Protein AF-A0A7S0IVS8-F1 (afdb_monomer_lite)

Organism: NCBI:txid127549

Structure (mmCIF, N/CA/C/O backbone):
data_AF-A0A7S0IVS8-F1
#
_entry.id   AF-A0A7S0IVS8-F1
#
loop_
_atom_site.group_PDB
_atom_site.id
_atom_site.type_symbol
_atom_site.label_atom_id
_atom_site.label_alt_id
_atom_site.label_comp_id
_atom_site.label_asym_id
_atom_site.label_entity_id
_atom_site.label_seq_id
_atom_site.pdbx_PDB_ins_code
_atom_site.Cartn_x
_atom_site.Cartn_y
_atom_site.Cartn_z
_atom_site.occupancy
_atom_site.B_iso_or_equiv
_atom_site.auth_seq_id
_atom_site.auth_comp_id
_atom_site.auth_asym_id
_atom_site.auth_atom_id
_atom_site.pdbx_PDB_model_num
ATOM 1 N N . PRO A 1 1 ? -98.582 47.561 69.502 1.00 63.38 1 PRO A N 1
ATOM 2 C CA . PRO A 1 1 ? -97.220 46.988 69.667 1.00 63.38 1 PRO A CA 1
ATOM 3 C C . PRO A 1 1 ? -97.061 45.829 68.674 1.00 63.38 1 PRO A C 1
ATOM 5 O O . PRO A 1 1 ? -98.007 45.049 68.581 1.00 63.38 1 PRO A O 1
ATOM 8 N N . PRO A 1 2 ? -95.973 45.731 67.889 1.00 60.56 2 PRO A N 1
ATOM 9 C CA . PRO A 1 2 ? -95.791 44.589 66.996 1.00 60.56 2 PRO A CA 1
ATOM 10 C C . PRO A 1 2 ? -95.498 43.309 67.794 1.00 60.56 2 PRO A C 1
ATOM 12 O O . PRO A 1 2 ? -94.820 43.347 68.820 1.00 60.56 2 PRO A O 1
ATOM 15 N N . SER A 1 3 ? -96.058 42.194 67.322 1.00 61.12 3 SER A N 1
ATOM 16 C CA . SER A 1 3 ? -95.920 40.863 67.925 1.00 61.12 3 SER A CA 1
ATOM 17 C C . SER A 1 3 ? -94.498 40.324 67.712 1.00 61.12 3 SER A C 1
ATOM 19 O O . SER A 1 3 ? -93.967 40.502 66.612 1.00 61.12 3 SER A O 1
ATOM 21 N N . PRO A 1 4 ? -93.864 39.670 68.704 1.00 70.25 4 PRO A N 1
ATOM 22 C CA . PRO A 1 4 ? -92.551 39.071 68.505 1.00 70.25 4 PRO A CA 1
ATOM 23 C C . PRO A 1 4 ? -92.636 37.894 67.525 1.00 70.25 4 PRO A C 1
ATOM 25 O O . PRO A 1 4 ? -93.539 37.059 67.610 1.00 70.25 4 PRO A O 1
ATOM 28 N N . SER A 1 5 ? -91.688 37.839 66.589 1.00 70.69 5 SER A N 1
ATOM 29 C CA . SER A 1 5 ? -91.549 36.724 65.650 1.00 70.69 5 SER A CA 1
ATOM 30 C C . SER A 1 5 ? -91.207 35.425 66.387 1.00 70.69 5 SER A C 1
ATOM 32 O O . SER A 1 5 ? -90.455 35.461 67.367 1.00 70.69 5 SER A O 1
ATOM 34 N N . PRO A 1 6 ? -91.713 34.271 65.919 1.00 77.44 6 PRO A N 1
ATOM 35 C CA . PRO A 1 6 ? -91.337 32.986 66.486 1.00 77.44 6 PRO A CA 1
ATOM 36 C C . PRO A 1 6 ? -89.843 32.701 66.256 1.00 77.44 6 PRO A C 1
ATOM 38 O O . PRO A 1 6 ? -89.273 33.157 65.259 1.00 77.44 6 PRO A O 1
ATOM 41 N N . PRO A 1 7 ? -89.201 31.940 67.158 1.00 73.44 7 PRO A N 1
ATOM 42 C CA . PRO A 1 7 ? -87.822 31.516 66.974 1.00 73.44 7 PRO A CA 1
ATOM 43 C C . PRO A 1 7 ? -87.701 30.613 65.741 1.00 73.44 7 PRO A C 1
ATOM 45 O O . PRO A 1 7 ? -88.532 29.731 65.514 1.00 73.44 7 PRO A O 1
ATOM 48 N N . SER A 1 8 ? -86.650 30.835 64.949 1.00 77.00 8 SER A N 1
ATOM 49 C CA . SER A 1 8 ? -86.327 29.966 63.816 1.00 77.00 8 SER A CA 1
ATOM 50 C C . SER A 1 8 ? -86.015 28.542 64.291 1.00 77.00 8 SER A C 1
ATOM 52 O O . SER A 1 8 ? -85.325 28.377 65.301 1.00 77.00 8 SER A O 1
ATOM 54 N N . PRO A 1 9 ? -86.467 27.510 63.559 1.00 75.25 9 PRO A N 1
ATOM 55 C CA . PRO A 1 9 ? -86.137 26.127 63.871 1.00 75.25 9 PRO A CA 1
ATOM 56 C C . PRO A 1 9 ? -84.629 25.877 63.733 1.00 75.25 9 PRO A C 1
ATOM 58 O O . PRO A 1 9 ? -83.993 26.333 62.781 1.00 75.25 9 PRO A O 1
ATOM 61 N N . SER A 1 10 ? -84.056 25.145 64.691 1.00 75.50 10 SER A N 1
ATOM 62 C CA . SER A 1 10 ? -82.656 24.714 64.648 1.00 75.50 10 SER A CA 1
ATOM 63 C C . SER A 1 10 ? -82.421 23.723 63.509 1.00 75.50 10 SER A C 1
ATOM 65 O O . SER A 1 10 ? -83.221 22.815 63.282 1.00 75.50 10 SER A O 1
ATOM 67 N N . THR A 1 11 ? -81.301 23.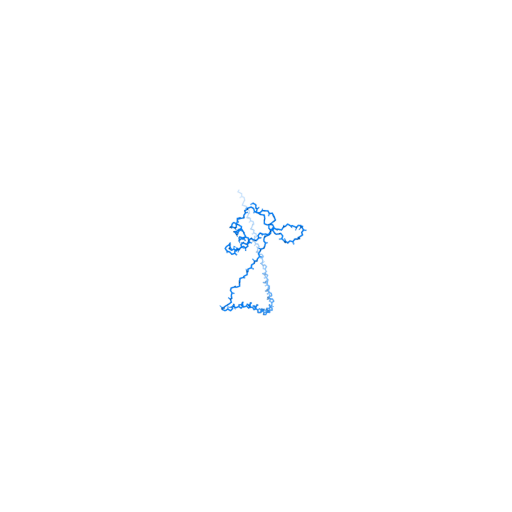879 62.805 1.00 81.06 11 THR A N 1
ATOM 68 C CA . THR A 1 11 ? -80.874 22.944 61.762 1.00 81.06 11 THR A CA 1
ATOM 69 C C . THR A 1 11 ? -80.395 21.624 62.379 1.00 81.06 11 THR A C 1
ATOM 71 O O . THR A 1 11 ? -79.771 21.639 63.444 1.00 81.06 11 THR A O 1
ATOM 74 N N . PRO A 1 12 ? -80.661 20.472 61.735 1.00 83.31 12 PRO A N 1
ATOM 75 C CA . PRO A 1 12 ? -80.145 19.190 62.198 1.00 83.31 12 PRO A CA 1
ATOM 76 C C . PRO A 1 12 ? -78.610 19.147 62.104 1.00 83.31 12 PRO A C 1
ATOM 78 O O . PRO A 1 12 ? -78.023 19.835 61.260 1.00 83.31 12 PRO A O 1
ATOM 81 N N . PRO A 1 13 ? -77.943 18.343 62.951 1.00 85.44 13 PRO A N 1
ATOM 82 C CA . PRO A 1 13 ? -76.499 18.178 62.886 1.00 85.44 13 PRO A CA 1
ATOM 83 C C . PRO A 1 13 ? -76.074 17.499 61.571 1.00 85.44 13 PRO A C 1
ATOM 85 O O . PRO A 1 13 ? -76.837 16.712 61.000 1.00 85.44 13 PRO A O 1
ATOM 88 N N . PRO A 1 14 ? -74.850 17.771 61.087 1.00 84.00 14 PRO A N 1
ATOM 89 C CA . PRO A 1 14 ? -74.303 17.086 59.924 1.00 84.00 14 PRO A CA 1
ATOM 90 C C . PRO A 1 14 ? -74.133 15.586 60.198 1.00 84.00 14 PRO A C 1
ATOM 92 O O . PRO A 1 14 ? -73.808 15.168 61.310 1.00 84.00 14 PRO A O 1
ATOM 95 N N . SER A 1 15 ? -74.346 14.771 59.163 1.00 86.06 15 SER A N 1
ATOM 96 C CA . SER A 1 15 ? -74.097 13.327 59.231 1.00 86.06 15 SER A CA 1
ATOM 97 C C . SER A 1 15 ? -72.596 13.030 59.347 1.00 86.06 15 SER A C 1
ATOM 99 O O . SER A 1 15 ? -71.789 13.770 58.776 1.00 86.06 15 SER A O 1
ATOM 101 N N . PRO A 1 16 ? -72.200 11.956 60.056 1.00 88.81 16 PRO A N 1
ATOM 102 C CA . PRO A 1 16 ? -70.803 11.551 60.129 1.00 88.81 16 PRO A CA 1
ATOM 103 C C . PRO A 1 16 ? -70.284 11.108 58.750 1.00 88.81 16 PRO A C 1
ATOM 105 O O . PRO A 1 16 ? -71.063 10.624 57.921 1.00 88.81 16 PRO A O 1
ATOM 108 N N . PRO A 1 17 ? -68.972 11.246 58.493 1.00 87.62 17 PRO A N 1
ATOM 109 C CA . PRO A 1 17 ? -68.369 10.744 57.268 1.00 87.62 17 PRO A CA 1
ATOM 110 C C . PRO A 1 17 ? -68.465 9.208 57.198 1.00 87.62 17 PRO A C 1
ATOM 112 O O . PRO A 1 17 ? -68.443 8.539 58.236 1.00 87.62 17 PRO A O 1
ATOM 115 N N . PRO A 1 18 ? -68.555 8.628 55.989 1.00 87.94 18 PRO A N 1
ATOM 116 C CA . PRO A 1 18 ? -68.545 7.182 55.817 1.00 87.94 18 PRO A CA 1
ATOM 117 C C . PRO A 1 18 ? -67.197 6.576 56.252 1.00 87.94 18 PRO A C 1
ATOM 119 O O . PRO A 1 18 ? -66.163 7.246 56.165 1.00 87.94 18 PRO A O 1
ATOM 122 N N . PRO A 1 19 ? -67.180 5.305 56.694 1.00 87.31 19 PRO A N 1
ATOM 123 C CA . PRO A 1 19 ? -65.939 4.603 56.994 1.00 87.31 19 PRO A CA 1
ATOM 124 C C . PRO A 1 19 ? -65.075 4.463 55.735 1.00 87.31 19 PRO A C 1
ATOM 126 O O . PRO A 1 19 ? -65.582 4.244 54.633 1.00 87.31 19 PRO A O 1
ATOM 129 N N . MET A 1 20 ? -63.758 4.577 55.905 1.00 90.69 20 MET A N 1
ATOM 130 C CA . MET A 1 20 ? -62.813 4.361 54.812 1.00 90.69 20 MET A CA 1
ATOM 131 C C . MET A 1 20 ? -62.746 2.872 54.434 1.00 90.69 20 MET A C 1
ATOM 133 O O . MET A 1 20 ? -62.825 2.014 55.319 1.00 90.69 20 MET A O 1
ATOM 137 N N . PRO A 1 21 ? -62.577 2.545 53.140 1.00 89.69 21 PRO A N 1
ATOM 138 C CA . PRO A 1 21 ? -62.380 1.169 52.704 1.00 89.69 21 PRO A CA 1
ATOM 139 C C . PRO A 1 21 ? -61.036 0.605 53.209 1.00 89.69 21 PRO A C 1
ATOM 141 O O . PRO A 1 21 ? -60.092 1.371 53.422 1.00 89.69 21 PRO A O 1
ATOM 144 N N . PRO A 1 22 ? -60.920 -0.726 53.380 1.00 88.31 22 PRO A N 1
ATOM 145 C CA . PRO A 1 22 ? -59.654 -1.364 53.728 1.00 88.31 22 PRO A CA 1
ATOM 146 C C . PRO A 1 22 ? -58.620 -1.204 52.605 1.00 88.31 22 PRO A C 1
ATOM 148 O O . PRO A 1 22 ? -58.958 -1.226 51.420 1.00 88.31 22 PRO A O 1
ATOM 151 N N . SER A 1 23 ? -57.346 -1.075 52.981 1.00 90.25 23 SER A N 1
ATOM 152 C CA . SER A 1 23 ? -56.236 -1.021 52.026 1.00 90.25 23 SER A CA 1
ATOM 153 C C . SER A 1 23 ? -56.095 -2.340 51.252 1.00 90.25 23 SER A C 1
ATOM 155 O O . SER A 1 23 ? -56.279 -3.411 51.840 1.00 90.25 23 SER A O 1
ATOM 157 N N . PRO A 1 24 ? -55.733 -2.298 49.956 1.00 91.00 24 PRO A N 1
ATOM 158 C CA . PRO A 1 24 ? -55.449 -3.506 49.191 1.00 91.00 24 PRO A CA 1
ATOM 159 C C . PRO A 1 24 ? -54.198 -4.226 49.728 1.00 91.00 24 PRO A C 1
ATOM 161 O O . PRO A 1 24 ? -53.314 -3.582 50.304 1.00 91.00 24 PRO A O 1
ATOM 164 N N . PRO A 1 25 ? -54.092 -5.553 49.531 1.00 91.50 25 PRO A N 1
ATOM 165 C CA . PRO A 1 25 ? -52.888 -6.297 49.880 1.00 91.50 25 PRO A CA 1
ATOM 166 C C . PRO A 1 25 ? -51.681 -5.820 49.051 1.00 91.50 25 PRO A C 1
ATOM 168 O O . PRO A 1 25 ? -51.854 -5.354 47.920 1.00 91.50 25 PRO A O 1
ATOM 171 N N . PRO A 1 26 ? -50.451 -5.946 49.580 1.00 91.12 26 PRO A N 1
ATOM 172 C CA . PRO A 1 26 ? -49.249 -5.618 48.826 1.00 91.12 26 PRO A CA 1
ATOM 173 C C . PRO A 1 26 ? -49.087 -6.548 47.610 1.00 91.12 26 PRO A C 1
ATOM 175 O O . PRO A 1 26 ? -49.516 -7.706 47.657 1.00 91.12 26 PRO A O 1
ATOM 178 N N . PRO A 1 27 ? -48.449 -6.078 46.523 1.00 89.69 27 PRO A N 1
ATOM 179 C CA . PRO A 1 27 ? -48.141 -6.924 45.377 1.00 89.69 27 PRO A CA 1
ATOM 180 C C . PRO A 1 27 ? -47.190 -8.059 45.776 1.00 89.69 27 PRO A C 1
ATOM 182 O O . PRO A 1 27 ? -46.292 -7.879 46.602 1.00 89.69 27 PRO A O 1
ATOM 185 N N . SER A 1 28 ? -47.374 -9.236 45.175 1.00 91.62 28 SER A N 1
ATOM 186 C CA . SER A 1 28 ? -46.462 -10.365 45.372 1.00 91.62 28 SER A CA 1
ATOM 187 C C . SER A 1 28 ? -45.054 -10.047 44.846 1.00 91.62 28 SER A C 1
ATOM 189 O O . SER A 1 28 ? -44.922 -9.351 43.834 1.00 91.62 28 SER A O 1
ATOM 191 N N . PRO A 1 29 ? -43.992 -10.564 45.494 1.00 90.00 29 PRO A N 1
ATOM 192 C CA . PRO A 1 29 ? -42.630 -10.406 45.001 1.00 90.00 29 PRO A CA 1
ATOM 193 C C . PRO A 1 29 ? -42.462 -11.083 43.636 1.00 90.00 29 PRO A C 1
ATOM 195 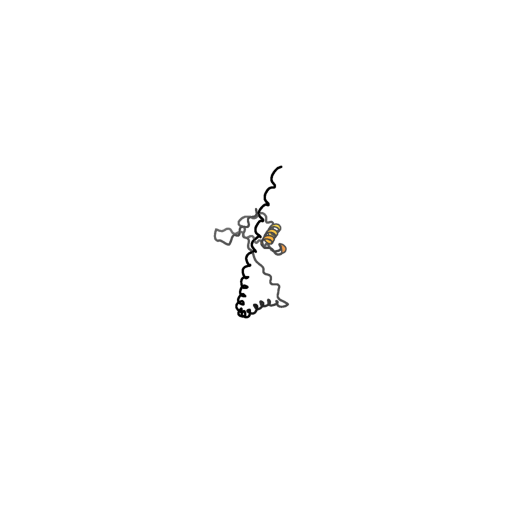O O . PRO A 1 29 ? -43.066 -12.119 43.356 1.00 90.00 29 PRO A O 1
ATOM 198 N N . SER A 1 30 ? -41.623 -10.491 42.785 1.00 90.31 30 SER A N 1
ATOM 199 C CA . SER A 1 30 ? -41.265 -11.085 41.494 1.00 90.31 30 SER A CA 1
ATOM 200 C C . SER A 1 30 ? -40.457 -12.377 41.686 1.00 90.31 30 SER A C 1
ATOM 202 O O . SER A 1 30 ? -39.695 -12.476 42.652 1.00 90.31 30 SER A O 1
ATOM 204 N N . PRO A 1 31 ? -40.593 -13.365 40.782 1.00 89.94 31 PRO A N 1
ATOM 205 C CA . PRO A 1 31 ? -39.788 -14.578 40.832 1.00 89.94 31 PRO A CA 1
ATOM 206 C C . PRO A 1 31 ? -38.294 -14.261 40.640 1.00 89.94 31 PRO A C 1
ATOM 208 O O . PRO A 1 31 ? -37.953 -13.275 39.979 1.00 89.94 31 PRO A O 1
ATOM 211 N N . PRO A 1 32 ? -37.391 -15.093 41.192 1.00 87.88 32 PRO A N 1
ATOM 212 C CA . PRO A 1 32 ? -35.963 -14.941 40.961 1.00 87.88 32 PRO A CA 1
ATOM 213 C C . PRO A 1 32 ? -35.632 -15.143 39.472 1.00 87.88 32 PRO A C 1
ATOM 215 O O . PRO A 1 32 ? -36.314 -15.910 38.784 1.00 87.88 32 PRO A O 1
ATOM 218 N N . PRO A 1 33 ? -34.582 -14.481 38.959 1.00 87.31 33 PRO A N 1
ATOM 219 C CA . 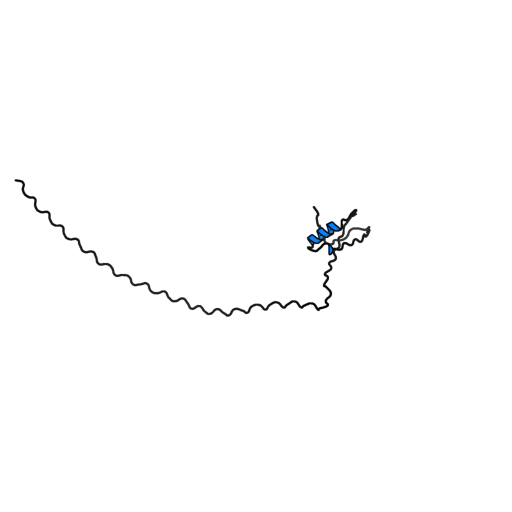PRO A 1 33 ? -34.137 -14.688 37.590 1.00 87.31 33 PRO A CA 1
ATOM 220 C C . PRO A 1 33 ? -33.672 -16.140 37.376 1.00 87.31 33 PRO A C 1
ATOM 222 O O . PRO A 1 33 ? -33.180 -16.778 38.313 1.00 87.31 33 PRO A O 1
ATOM 225 N N . PRO A 1 34 ? -33.797 -16.676 36.149 1.00 82.62 34 PRO A N 1
ATOM 226 C CA . PRO A 1 34 ? -33.273 -17.994 35.818 1.00 82.62 34 PRO A CA 1
ATOM 227 C C . PRO A 1 34 ? -31.755 -18.049 36.036 1.00 82.62 34 PRO A C 1
ATOM 229 O O . PRO A 1 34 ? -31.030 -17.100 35.734 1.00 82.62 34 PRO A O 1
ATOM 232 N N . SER A 1 35 ? -31.274 -19.178 36.564 1.00 81.31 35 SER A N 1
ATOM 233 C CA . SER A 1 35 ? -29.846 -19.419 36.773 1.00 81.31 35 SER A CA 1
ATOM 234 C C . SER A 1 35 ? -29.134 -19.496 35.419 1.00 81.31 35 SER A C 1
ATOM 236 O O . SER A 1 35 ? -29.471 -20.337 34.585 1.00 81.31 35 SER A O 1
ATOM 238 N N . LEU A 1 36 ? -28.179 -18.594 35.179 1.00 80.75 36 LEU A N 1
ATOM 239 C CA . LEU A 1 36 ? -27.373 -18.607 33.962 1.00 80.75 36 LEU A CA 1
ATOM 240 C C . LEU A 1 36 ? -26.379 -19.768 34.035 1.00 80.75 36 LEU A C 1
ATOM 242 O O . LEU A 1 36 ? -25.596 -19.867 34.981 1.00 80.75 36 LEU A O 1
ATOM 246 N N . SER A 1 37 ? -26.407 -20.649 33.037 1.00 84.38 37 SER A N 1
ATOM 247 C CA . SER A 1 37 ? -25.403 -21.702 32.896 1.00 84.38 37 SER A CA 1
ATOM 248 C C . SER A 1 37 ? -23.999 -21.093 32.755 1.00 84.38 37 SER A C 1
ATOM 250 O O . SER A 1 37 ? -23.859 -20.032 32.138 1.00 84.38 37 SER A O 1
ATOM 252 N N . PRO A 1 38 ? -22.951 -21.741 33.296 1.00 80.94 38 PRO A N 1
ATOM 253 C CA . PRO A 1 38 ? -21.587 -21.256 33.144 1.00 80.94 38 PRO A CA 1
ATOM 254 C C . PRO A 1 38 ? -21.202 -21.221 31.661 1.00 80.94 38 PRO A C 1
ATOM 256 O O . PRO A 1 38 ? -21.444 -22.175 30.920 1.00 80.94 38 PRO A O 1
ATOM 259 N N . LEU A 1 39 ? -20.610 -20.103 31.236 1.00 85.56 39 LEU A N 1
ATOM 260 C CA . LEU A 1 39 ? -20.040 -19.967 29.899 1.00 85.56 39 LEU A CA 1
ATOM 261 C C . LEU A 1 39 ? -18.944 -21.029 29.692 1.00 85.56 39 LEU A C 1
ATOM 263 O O . LEU A 1 39 ? -18.178 -21.302 30.623 1.00 85.56 39 LEU A O 1
ATOM 267 N N . PRO A 1 40 ? -18.838 -21.620 28.489 1.00 88.38 40 PRO A N 1
ATOM 268 C CA . PRO A 1 40 ? -17.728 -22.504 28.167 1.00 88.38 40 PRO A CA 1
ATOM 269 C C . PRO A 1 40 ? -16.388 -21.754 28.271 1.00 88.38 40 PRO A C 1
ATOM 271 O O . PRO A 1 40 ? -16.347 -20.533 28.080 1.00 88.38 40 PRO A O 1
ATOM 274 N N . PRO A 1 41 ? -15.279 -22.462 28.556 1.00 87.94 41 PRO A N 1
ATOM 275 C CA . PRO A 1 41 ? -13.956 -21.855 28.572 1.00 87.94 41 PRO A CA 1
ATOM 276 C C . PRO A 1 41 ? -13.633 -21.248 27.205 1.00 87.94 41 PRO A C 1
ATOM 278 O O . PRO A 1 41 ? -13.921 -21.836 26.160 1.00 87.94 41 PRO A O 1
ATOM 281 N N . LEU A 1 42 ? -13.028 -20.060 27.221 1.00 90.62 42 LEU A N 1
ATOM 282 C CA . LEU A 1 42 ? -12.563 -19.410 26.001 1.00 90.62 42 LEU A CA 1
ATOM 283 C C . LEU A 1 42 ? -11.450 -20.249 25.351 1.00 90.62 42 LEU A C 1
ATOM 285 O O . LEU A 1 42 ? -10.630 -20.835 26.067 1.00 90.62 42 LEU A O 1
ATOM 289 N N . PRO A 1 43 ? -11.391 -20.305 24.009 1.00 91.25 43 PRO A N 1
ATOM 290 C CA . PRO A 1 43 ? -10.278 -20.940 23.321 1.00 91.25 43 PRO A CA 1
ATOM 291 C C . PRO A 1 43 ? -8.957 -20.223 23.653 1.00 91.25 43 PRO A C 1
ATOM 293 O O . PRO A 1 43 ? -8.960 -19.013 23.908 1.00 91.25 43 PRO A O 1
ATOM 296 N N . PRO A 1 44 ? -7.819 -20.940 23.638 1.00 90.94 44 PRO A N 1
ATOM 297 C CA . PRO A 1 44 ? -6.516 -20.317 23.815 1.00 90.94 44 PRO A CA 1
ATOM 298 C C . PRO A 1 44 ? -6.236 -19.312 22.684 1.00 90.94 44 PRO A C 1
ATOM 300 O O . PRO A 1 44 ? -6.735 -19.483 21.566 1.00 90.94 44 PRO A O 1
ATOM 303 N N . PRO A 1 45 ? -5.433 -18.267 22.946 1.00 91.19 45 PRO A N 1
ATOM 304 C CA . PRO A 1 45 ? -5.046 -17.315 21.916 1.00 91.19 45 PRO A CA 1
ATOM 305 C C . PRO A 1 45 ? -4.252 -18.010 20.795 1.00 91.19 45 PRO A C 1
ATOM 307 O O . PRO A 1 45 ? -3.580 -19.016 21.045 1.00 91.19 45 PRO A O 1
ATOM 310 N N . PRO A 1 46 ? -4.296 -17.479 19.560 1.00 88.19 46 PRO A N 1
ATOM 311 C CA . PRO A 1 46 ? -3.467 -17.985 18.476 1.00 88.19 46 PRO A CA 1
ATOM 312 C C . PRO A 1 46 ? -1.983 -17.875 18.843 1.00 88.19 46 PRO A C 1
ATOM 314 O O . PRO A 1 46 ? -1.541 -16.883 19.425 1.00 88.19 46 PRO A O 1
ATOM 317 N N . SER A 1 47 ? -1.215 -18.906 18.489 1.00 89.81 47 SER A N 1
ATOM 318 C CA . SER A 1 47 ? 0.235 -18.910 18.679 1.00 89.81 47 SER A CA 1
ATOM 319 C C . SER A 1 47 ? 0.864 -17.757 17.883 1.00 89.81 47 SER A C 1
ATOM 321 O O . SER A 1 47 ? 0.459 -17.539 16.736 1.00 89.81 47 SER A O 1
ATOM 323 N N . PRO A 1 48 ? 1.842 -17.017 18.441 1.00 87.50 48 PRO A N 1
ATOM 324 C CA . PRO A 1 48 ? 2.524 -15.967 17.697 1.00 87.50 48 PRO A CA 1
ATOM 325 C C . PRO A 1 48 ? 3.206 -16.554 16.459 1.00 87.50 48 PRO A C 1
ATOM 327 O O . PRO A 1 48 ? 3.725 -17.674 16.492 1.00 87.50 48 PRO A O 1
ATOM 330 N N . SER A 1 49 ? 3.209 -15.785 15.370 1.00 87.38 49 SER A N 1
ATOM 331 C CA . SER A 1 49 ? 3.945 -16.147 14.161 1.00 87.38 49 SER A CA 1
ATOM 332 C C . SER A 1 49 ? 5.424 -16.381 14.495 1.00 87.38 49 SER A C 1
ATOM 334 O O . SER A 1 49 ? 5.990 -15.620 15.288 1.00 87.38 49 SER A O 1
ATOM 336 N N . PRO A 1 50 ? 6.068 -17.403 13.903 1.00 84.69 50 PRO A N 1
ATOM 337 C CA . PRO A 1 50 ? 7.493 -17.624 14.096 1.00 84.69 50 PRO A CA 1
ATOM 338 C C . PRO A 1 50 ? 8.276 -16.382 13.665 1.00 84.69 50 PRO A C 1
ATOM 340 O O . PRO A 1 50 ? 7.956 -15.749 12.655 1.00 84.69 50 PRO A O 1
ATOM 343 N N . LEU A 1 51 ? 9.299 -16.031 14.445 1.00 84.88 51 LEU A N 1
ATOM 344 C CA . LEU A 1 51 ? 10.199 -14.941 14.089 1.00 84.88 51 LEU A CA 1
ATOM 345 C C . LEU A 1 51 ? 10.910 -15.272 12.767 1.00 84.88 51 LEU A C 1
ATOM 347 O O . LEU A 1 51 ? 11.266 -16.435 12.542 1.00 84.88 51 LEU A O 1
ATOM 351 N N . PRO A 1 52 ? 11.136 -14.277 11.893 1.00 80.00 52 PRO A N 1
ATOM 352 C CA . PRO A 1 52 ? 11.950 -14.482 10.707 1.00 80.00 52 PRO A CA 1
ATOM 353 C C . PRO A 1 52 ? 13.342 -14.966 11.124 1.00 80.00 52 PRO A C 1
ATOM 355 O O . PRO A 1 52 ? 13.929 -14.453 12.078 1.00 80.00 52 PRO A O 1
ATOM 358 N N . LEU A 1 53 ? 13.863 -15.966 10.411 1.00 82.00 53 LEU A N 1
ATOM 359 C CA . LEU A 1 53 ? 15.226 -16.448 10.614 1.00 82.00 53 LEU A CA 1
ATOM 360 C C . LEU A 1 53 ? 16.197 -15.285 10.385 1.00 82.00 53 LEU A C 1
ATOM 362 O O . LEU A 1 53 ? 16.185 -14.668 9.318 1.00 82.00 53 LEU A O 1
ATOM 366 N N . SER A 1 54 ? 17.029 -14.982 11.382 1.00 80.50 54 SER A N 1
ATOM 367 C CA . SER A 1 54 ? 18.093 -13.992 11.230 1.00 80.50 54 SER A CA 1
ATOM 368 C C . SER A 1 54 ? 19.019 -14.409 10.082 1.00 80.50 54 SER A C 1
ATOM 370 O O . SER A 1 54 ? 19.416 -15.579 10.025 1.00 80.50 54 SER A O 1
ATOM 372 N N . PRO A 1 55 ? 19.386 -13.494 9.166 1.00 74.81 55 PRO A N 1
ATOM 373 C CA . PRO A 1 55 ? 20.360 -13.811 8.134 1.00 74.81 55 PRO A CA 1
ATOM 374 C C . PRO A 1 55 ? 21.708 -14.168 8.783 1.00 74.81 55 PRO A C 1
ATOM 376 O O . PRO A 1 55 ? 22.035 -13.641 9.852 1.00 74.81 55 PRO A O 1
ATOM 379 N N . PRO A 1 56 ? 22.507 -15.057 8.167 1.00 82.94 56 PRO A N 1
ATOM 380 C CA . PRO A 1 56 ? 23.830 -15.376 8.680 1.00 82.94 56 PRO A CA 1
ATOM 381 C C . PRO A 1 56 ? 24.705 -14.109 8.752 1.00 82.94 56 PRO A C 1
ATOM 383 O O . PRO A 1 56 ? 24.536 -13.216 7.917 1.00 82.94 56 PRO A O 1
ATOM 386 N N . PRO A 1 57 ? 25.675 -14.033 9.688 1.00 78.62 57 PRO A N 1
ATOM 387 C CA . PRO A 1 57 ? 26.480 -12.827 9.944 1.00 78.62 57 PRO A CA 1
ATOM 388 C C . PRO A 1 57 ? 27.213 -12.263 8.718 1.00 78.62 57 PRO A C 1
ATOM 390 O O . PRO A 1 57 ? 27.587 -11.097 8.700 1.00 78.62 57 PRO A O 1
ATOM 393 N N . ASN A 1 58 ? 27.405 -13.098 7.695 1.00 79.69 58 ASN A N 1
ATOM 394 C CA . ASN A 1 58 ? 28.139 -12.790 6.474 1.00 79.69 58 ASN A CA 1
ATOM 395 C C . ASN A 1 58 ? 27.279 -12.907 5.206 1.00 79.69 58 ASN A C 1
ATOM 397 O O . ASN A 1 58 ? 27.819 -13.078 4.113 1.00 79.69 58 ASN A O 1
ATOM 401 N N . ALA A 1 59 ? 25.949 -12.859 5.333 1.00 68.88 59 ALA A N 1
ATOM 402 C CA . ALA A 1 59 ? 25.083 -12.826 4.164 1.00 68.88 59 ALA A CA 1
ATOM 403 C C . ALA A 1 59 ? 25.429 -11.586 3.317 1.00 68.88 59 ALA A C 1
ATOM 405 O O . ALA A 1 59 ? 25.400 -10.471 3.848 1.00 68.88 59 ALA A O 1
ATOM 406 N N . PRO A 1 60 ? 25.751 -11.741 2.019 1.00 71.12 60 PRO A N 1
ATOM 407 C CA . PRO A 1 60 ? 25.869 -10.585 1.148 1.00 71.12 60 PRO A CA 1
ATOM 408 C C . PRO A 1 60 ? 24.530 -9.831 1.153 1.00 71.12 60 PRO A C 1
ATOM 410 O O . PRO A 1 60 ? 23.471 -10.466 1.235 1.00 71.12 60 PRO A O 1
ATOM 413 N N . PRO A 1 61 ? 24.543 -8.490 1.077 1.00 65.81 61 PRO A N 1
ATOM 414 C CA . PRO A 1 61 ? 23.312 -7.721 1.012 1.00 65.81 61 PRO A CA 1
ATOM 415 C C . PRO A 1 61 ? 22.496 -8.198 -0.189 1.00 65.81 61 PRO A C 1
ATOM 417 O O . PRO A 1 61 ? 22.965 -8.143 -1.328 1.00 65.81 61 PRO A O 1
ATOM 420 N N . VAL A 1 62 ? 21.275 -8.676 0.067 1.00 62.84 62 VAL A N 1
ATOM 421 C CA . VAL A 1 62 ? 20.342 -9.076 -0.989 1.00 62.84 62 VAL A CA 1
ATOM 422 C C . VAL A 1 62 ? 20.012 -7.828 -1.802 1.00 62.84 62 VAL A C 1
ATOM 424 O O . VAL A 1 62 ? 19.204 -6.991 -1.405 1.00 62.84 62 VAL A O 1
ATOM 427 N N . THR A 1 63 ? 20.689 -7.674 -2.933 1.00 60.28 63 THR A N 1
ATOM 428 C CA . THR A 1 63 ? 20.485 -6.570 -3.863 1.00 60.28 63 THR A CA 1
ATOM 429 C C . THR A 1 63 ? 19.475 -7.042 -4.894 1.00 60.28 63 THR A C 1
ATOM 431 O O . THR A 1 63 ? 19.799 -7.776 -5.822 1.00 60.28 63 THR A O 1
ATOM 434 N N . ASN A 1 64 ? 18.211 -6.670 -4.700 1.00 60.97 64 ASN A N 1
ATOM 435 C CA . ASN A 1 64 ? 17.182 -6.901 -5.705 1.00 60.97 64 ASN A CA 1
ATOM 436 C C . ASN A 1 64 ? 17.375 -5.871 -6.828 1.00 60.97 64 ASN A C 1
ATOM 438 O O . ASN A 1 64 ? 16.941 -4.725 -6.711 1.00 60.97 64 ASN A O 1
ATOM 442 N N . VAL A 1 65 ? 18.115 -6.259 -7.867 1.00 60.91 65 VAL A N 1
ATOM 443 C CA . VAL A 1 65 ? 18.329 -5.437 -9.061 1.00 60.91 65 VAL A CA 1
ATOM 444 C C . VAL A 1 65 ? 17.206 -5.738 -10.048 1.00 60.91 65 VAL A C 1
ATOM 446 O O . VAL A 1 65 ? 17.105 -6.851 -10.560 1.00 60.91 65 VAL A O 1
ATOM 449 N N . GLN A 1 66 ? 16.360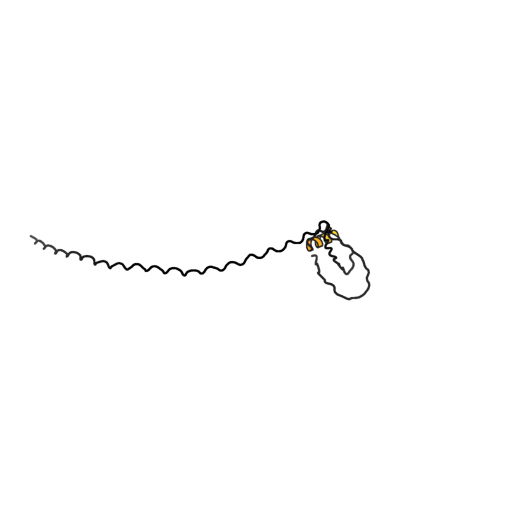 -4.745 -10.322 1.00 65.00 66 GLN A N 1
ATOM 450 C CA . GLN A 1 66 ? 15.339 -4.839 -11.363 1.00 65.00 66 GLN A CA 1
ATOM 451 C C . GLN A 1 66 ? 15.846 -4.178 -12.643 1.00 65.00 66 GLN A C 1
ATOM 453 O O . GLN A 1 66 ? 16.154 -2.989 -12.652 1.00 65.00 66 GLN A O 1
ATOM 458 N N . ASN A 1 67 ? 15.907 -4.948 -13.730 1.00 63.66 67 ASN A N 1
ATOM 459 C CA . ASN A 1 67 ? 16.254 -4.431 -15.051 1.00 63.66 67 ASN A CA 1
ATOM 460 C C . ASN A 1 67 ? 14.978 -4.015 -15.790 1.00 63.66 67 ASN A C 1
ATOM 462 O O . ASN A 1 67 ? 14.128 -4.856 -16.083 1.00 63.66 67 ASN A O 1
ATOM 466 N N . LEU A 1 68 ? 14.855 -2.726 -16.111 1.00 64.31 68 LEU A N 1
ATOM 467 C CA . LEU A 1 68 ? 13.772 -2.189 -16.934 1.00 64.31 68 LEU A CA 1
ATOM 468 C C . LEU A 1 68 ? 14.314 -1.817 -18.316 1.00 64.31 68 LEU A C 1
ATOM 470 O O . LEU A 1 68 ? 15.320 -1.121 -18.425 1.00 64.31 68 LEU A O 1
ATOM 474 N N . ALA A 1 69 ? 13.632 -2.263 -19.371 1.00 66.19 69 ALA A N 1
ATOM 475 C CA . ALA A 1 69 ? 13.966 -1.910 -20.746 1.00 66.19 69 ALA A CA 1
ATOM 476 C C . ALA A 1 69 ? 12.961 -0.885 -21.284 1.00 66.19 69 ALA A C 1
ATOM 478 O O . ALA A 1 69 ? 11.765 -1.169 -21.378 1.00 66.19 69 ALA A O 1
ATOM 479 N N . LEU A 1 70 ? 13.453 0.295 -21.666 1.00 66.75 70 LEU A N 1
ATOM 480 C CA . LEU A 1 70 ? 12.668 1.315 -22.356 1.00 66.75 70 LEU A CA 1
ATOM 481 C C . LEU A 1 70 ? 12.998 1.277 -23.850 1.00 66.75 70 LEU A C 1
ATOM 483 O O . LEU A 1 70 ? 14.126 1.547 -24.251 1.00 66.75 70 LEU A O 1
ATOM 487 N N . VAL A 1 71 ? 12.004 0.957 -24.681 1.00 69.19 71 VAL A N 1
ATOM 488 C CA . VAL A 1 71 ? 12.151 0.958 -26.143 1.00 69.19 71 VAL A CA 1
ATOM 489 C C . VAL A 1 71 ? 11.474 2.198 -26.709 1.00 69.19 71 VAL A C 1
ATOM 491 O O . VAL A 1 71 ? 10.245 2.269 -26.786 1.00 69.19 71 VAL A O 1
ATOM 494 N N . ILE A 1 72 ? 12.278 3.173 -27.127 1.00 66.50 72 ILE A N 1
ATOM 495 C CA . ILE A 1 72 ? 11.797 4.384 -27.794 1.00 66.50 72 ILE A CA 1
ATOM 496 C C . ILE A 1 72 ? 11.812 4.134 -29.303 1.00 66.50 72 ILE A C 1
ATOM 498 O O . ILE A 1 72 ? 12.836 3.773 -29.875 1.00 66.50 72 ILE A O 1
ATOM 502 N N . LYS A 1 73 ? 10.661 4.308 -29.959 1.00 65.38 73 LYS A N 1
ATOM 503 C CA . LYS A 1 73 ? 10.562 4.242 -31.423 1.00 65.38 73 LYS A CA 1
ATOM 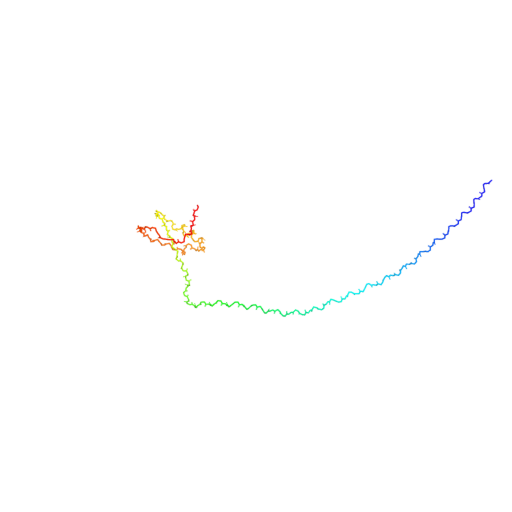504 C C . LYS A 1 73 ? 10.715 5.646 -31.996 1.00 65.38 73 LYS A C 1
ATOM 506 O O . LYS A 1 73 ? 9.859 6.487 -31.743 1.00 65.38 73 LYS A O 1
ATOM 511 N N . GLY A 1 74 ? 11.760 5.872 -32.785 1.00 64.19 74 GLY A N 1
ATOM 512 C CA . GLY A 1 74 ? 12.029 7.154 -33.439 1.00 64.19 74 GLY A CA 1
ATOM 513 C C . GLY A 1 74 ? 13.442 7.662 -33.171 1.00 64.19 74 GLY A C 1
ATOM 514 O O . GLY A 1 74 ? 14.275 6.940 -32.629 1.00 64.19 74 GLY A O 1
ATOM 515 N N . SER A 1 75 ? 13.704 8.904 -33.576 1.00 62.12 75 SER A N 1
ATOM 516 C CA . SER A 1 75 ? 14.960 9.589 -33.275 1.00 62.12 75 SER A CA 1
ATOM 517 C C . SER A 1 75 ? 14.815 10.382 -31.981 1.00 62.12 75 SER A C 1
ATOM 519 O O . SER A 1 75 ? 13.850 11.129 -31.820 1.00 62.12 75 SER A O 1
ATOM 521 N N . VAL A 1 76 ? 15.772 10.220 -31.073 1.00 65.06 76 VAL A N 1
ATOM 522 C CA . VAL A 1 76 ? 15.900 11.039 -29.867 1.00 65.06 76 VAL A CA 1
ATOM 523 C C . VAL A 1 76 ? 17.075 11.976 -30.103 1.00 65.06 76 VAL A C 1
ATOM 525 O O . VAL A 1 76 ? 18.224 11.547 -30.107 1.00 65.06 76 VAL A O 1
ATOM 528 N N . THR A 1 77 ? 16.792 13.251 -30.356 1.00 69.50 77 THR A N 1
ATOM 529 C CA . THR A 1 77 ? 17.828 14.270 -30.590 1.00 69.50 77 THR A CA 1
ATOM 530 C C . THR A 1 77 ? 18.502 14.721 -29.299 1.00 69.50 77 THR A C 1
ATOM 532 O O . THR A 1 77 ? 19.649 15.153 -29.320 1.00 69.50 77 THR A O 1
ATOM 535 N N . SER A 1 78 ? 17.795 14.622 -28.174 1.00 73.44 78 SER A N 1
ATOM 536 C CA . SER A 1 78 ? 18.308 14.913 -26.841 1.00 73.44 78 SER A CA 1
ATOM 537 C C . SER A 1 78 ? 17.567 14.076 -25.803 1.00 73.44 78 SER A C 1
ATOM 539 O O . SER A 1 78 ? 16.362 13.846 -25.911 1.00 73.44 78 SER A O 1
ATOM 541 N N . PHE A 1 79 ? 18.297 13.607 -24.796 1.00 78.81 79 PHE A N 1
ATOM 542 C CA . PHE A 1 79 ? 17.753 12.874 -23.661 1.00 78.81 79 PHE A CA 1
ATOM 543 C C . PHE A 1 79 ? 18.289 13.514 -22.385 1.00 78.81 79 PHE A C 1
ATOM 545 O O . PHE A 1 79 ? 19.501 13.581 -22.194 1.00 78.81 79 PHE A O 1
ATOM 552 N N . GLN A 1 80 ? 17.384 14.020 -21.549 1.00 80.75 80 GLN A N 1
ATOM 553 C CA . GLN A 1 80 ? 17.738 14.618 -20.266 1.00 80.75 80 GLN A CA 1
ATOM 554 C C . GLN A 1 80 ? 17.652 13.541 -19.188 1.00 80.75 80 GLN A C 1
ATOM 556 O O . GLN A 1 80 ? 16.569 13.208 -18.711 1.00 80.75 80 GLN A O 1
ATOM 561 N N . GLU A 1 81 ? 18.802 12.967 -18.850 1.00 78.50 81 GLU A N 1
ATOM 562 C CA . GLU A 1 81 ? 18.890 11.815 -17.955 1.00 78.50 81 GLU A CA 1
ATOM 563 C C . GLU A 1 81 ? 18.453 12.143 -16.523 1.00 78.50 81 GLU A C 1
ATOM 565 O O . GLU A 1 81 ? 17.674 11.391 -15.943 1.00 78.50 81 GLU A O 1
ATOM 570 N N . ASP A 1 82 ? 18.900 13.272 -15.971 1.00 82.19 82 ASP A N 1
ATOM 571 C CA . ASP A 1 82 ? 18.612 13.661 -14.587 1.00 82.19 82 ASP A CA 1
ATOM 572 C C . ASP A 1 82 ? 17.112 13.852 -14.298 1.00 82.19 82 ASP A C 1
ATOM 574 O O . ASP A 1 82 ? 16.600 13.176 -13.403 1.00 82.19 82 ASP A O 1
ATOM 578 N N . PRO A 1 83 ? 16.348 14.672 -15.052 1.00 85.00 83 PRO A N 1
ATOM 579 C CA . PRO A 1 83 ? 14.915 14.819 -14.791 1.00 85.00 83 PRO A CA 1
ATOM 580 C C . PRO A 1 83 ? 14.142 13.518 -15.034 1.00 85.00 83 PRO A C 1
ATOM 582 O O . PRO A 1 83 ? 13.186 13.234 -14.318 1.00 85.00 83 PRO A O 1
ATOM 585 N N . PHE A 1 84 ? 14.577 12.693 -15.993 1.00 82.50 84 PHE A N 1
ATOM 586 C CA . PHE A 1 84 ? 13.981 11.378 -16.218 1.00 82.50 84 PHE A CA 1
ATOM 587 C C . PHE A 1 84 ? 14.207 10.436 -15.027 1.00 82.50 84 PHE A C 1
ATOM 589 O O . PHE A 1 84 ? 13.289 9.724 -14.617 1.00 82.50 84 PHE A O 1
ATOM 596 N N . LYS A 1 85 ? 15.416 10.423 -14.454 1.00 80.88 85 LYS A N 1
ATOM 597 C CA . LYS A 1 85 ? 15.718 9.637 -13.253 1.00 80.88 85 LYS A CA 1
ATOM 598 C C . LYS A 1 85 ? 14.902 10.103 -12.059 1.00 80.88 85 LYS A C 1
ATOM 600 O O . LYS A 1 85 ? 14.427 9.245 -11.327 1.00 80.88 85 LYS A O 1
ATOM 605 N N . GLU A 1 86 ? 14.724 11.407 -11.874 1.00 86.56 86 GLU A N 1
ATOM 606 C CA . GLU A 1 86 ? 13.903 11.954 -10.786 1.00 86.56 86 GLU A CA 1
ATOM 607 C C . GLU A 1 86 ? 12.426 11.555 -10.927 1.00 86.56 86 GLU A C 1
ATOM 609 O O . GLU A 1 86 ? 11.823 11.066 -9.974 1.00 86.56 86 GLU A O 1
ATOM 614 N N . GLU A 1 87 ? 11.847 11.655 -12.127 1.00 84.00 87 GLU A N 1
ATOM 615 C CA . GLU A 1 87 ? 10.459 11.234 -12.369 1.00 84.00 87 GLU A CA 1
ATOM 616 C C . GLU A 1 87 ? 10.275 9.720 -12.172 1.00 84.00 87 GLU A C 1
ATOM 618 O O . GLU A 1 87 ? 9.319 9.263 -11.540 1.00 84.00 87 GLU A O 1
ATOM 623 N N . LEU A 1 88 ? 11.220 8.915 -12.669 1.00 80.94 88 LEU A N 1
ATOM 624 C CA . LEU A 1 88 ? 11.188 7.465 -12.494 1.00 80.94 88 LEU A CA 1
ATOM 625 C C . LEU A 1 88 ? 11.397 7.065 -11.024 1.00 80.94 88 LEU A C 1
ATOM 627 O O . LEU A 1 88 ? 10.786 6.101 -10.557 1.00 80.94 88 LEU A O 1
ATOM 631 N N . ALA A 1 89 ? 12.237 7.800 -10.296 1.00 81.94 89 ALA A N 1
ATOM 632 C CA . ALA A 1 89 ? 12.476 7.632 -8.868 1.00 81.94 89 ALA A CA 1
ATOM 633 C C . ALA A 1 89 ? 11.212 7.904 -8.051 1.00 81.94 89 ALA A C 1
ATOM 635 O O . ALA A 1 89 ? 10.850 7.070 -7.217 1.00 81.94 89 ALA A O 1
ATOM 636 N N . ASP A 1 90 ? 10.505 8.998 -8.340 1.00 87.69 90 ASP A N 1
ATOM 637 C CA . ASP A 1 90 ? 9.231 9.332 -7.698 1.00 87.69 90 ASP A CA 1
ATOM 638 C C . ASP A 1 90 ? 8.171 8.251 -7.966 1.00 87.69 90 ASP A C 1
ATOM 640 O O . ASP A 1 90 ? 7.577 7.702 -7.033 1.00 87.69 90 ASP A O 1
ATOM 644 N N . TYR A 1 91 ? 8.022 7.831 -9.229 1.00 80.38 91 TYR A N 1
ATOM 645 C CA . TYR A 1 91 ? 7.068 6.788 -9.614 1.00 80.38 91 TYR A CA 1
ATOM 646 C C . TYR A 1 91 ? 7.335 5.445 -8.918 1.00 80.38 91 TYR A C 1
ATOM 648 O O . TYR A 1 91 ? 6.409 4.782 -8.442 1.00 80.38 91 TYR A O 1
ATOM 656 N N . LEU A 1 92 ? 8.601 5.027 -8.854 1.00 80.88 92 LEU A N 1
ATOM 657 C CA . LEU A 1 92 ? 9.012 3.765 -8.234 1.00 80.88 92 LEU A CA 1
ATOM 658 C C . LEU A 1 92 ? 9.192 3.870 -6.713 1.00 80.88 92 LEU A C 1
ATOM 660 O O . LEU A 1 92 ? 9.411 2.847 -6.063 1.00 80.88 92 LEU A O 1
ATOM 664 N N . ARG A 1 93 ? 9.084 5.077 -6.142 1.00 86.62 93 ARG A N 1
ATOM 665 C CA . ARG A 1 93 ? 9.366 5.383 -4.731 1.00 86.62 93 ARG A CA 1
ATOM 666 C C . ARG A 1 93 ? 10.756 4.911 -4.291 1.00 86.62 93 ARG A C 1
ATOM 668 O O . ARG A 1 93 ? 10.921 4.334 -3.215 1.00 86.62 93 ARG A O 1
ATOM 675 N N . ILE A 1 94 ? 11.759 5.148 -5.132 1.00 82.88 94 ILE A N 1
ATOM 676 C CA . ILE A 1 94 ? 13.180 4.883 -4.856 1.00 82.88 94 ILE A CA 1
ATOM 677 C C . ILE A 1 94 ? 13.994 6.168 -5.025 1.00 82.88 94 ILE A C 1
ATOM 679 O O . ILE A 1 94 ? 13.485 7.171 -5.496 1.00 82.88 94 ILE A O 1
ATOM 683 N N . THR A 1 95 ? 15.268 6.166 -4.636 1.00 77.06 95 THR A N 1
ATOM 684 C CA . THR A 1 95 ? 16.153 7.325 -4.846 1.00 77.06 95 THR A CA 1
ATOM 685 C C . THR A 1 95 ? 16.704 7.338 -6.273 1.00 77.06 95 THR A C 1
ATOM 687 O O . THR A 1 95 ? 17.149 6.294 -6.752 1.00 77.06 95 THR A O 1
ATOM 690 N N . ALA A 1 96 ? 16.778 8.509 -6.916 1.00 70.25 96 ALA A N 1
ATOM 691 C CA . ALA A 1 96 ? 17.345 8.670 -8.262 1.00 70.25 96 ALA A CA 1
ATOM 692 C C . ALA A 1 96 ? 18.784 8.133 -8.390 1.00 70.25 96 ALA A C 1
ATOM 694 O O . ALA A 1 96 ? 19.145 7.546 -9.408 1.00 70.25 96 ALA A O 1
ATOM 695 N N . SER A 1 97 ? 19.583 8.210 -7.318 1.00 75.00 97 SER A N 1
ATOM 696 C CA . SER A 1 97 ? 20.941 7.643 -7.248 1.00 75.00 97 SER A CA 1
ATOM 697 C C . SER A 1 97 ? 21.006 6.116 -7.381 1.00 75.00 97 SER A C 1
ATOM 699 O O . SER A 1 97 ? 22.085 5.562 -7.583 1.00 75.00 97 SER A O 1
ATOM 701 N N . ARG A 1 98 ? 19.868 5.420 -7.268 1.00 70.06 98 ARG A N 1
ATOM 702 C CA . ARG A 1 98 ? 19.752 3.966 -7.460 1.00 70.06 98 ARG A CA 1
ATOM 703 C C . ARG A 1 98 ? 19.346 3.575 -8.880 1.00 70.06 98 ARG A C 1
ATOM 705 O O . ARG A 1 98 ? 19.255 2.384 -9.167 1.00 70.06 98 ARG A O 1
ATOM 712 N N . ILE A 1 99 ? 19.083 4.549 -9.747 1.00 73.44 99 ILE A N 1
ATOM 713 C CA . ILE A 1 99 ? 18.648 4.328 -11.123 1.00 73.44 99 ILE A CA 1
ATOM 714 C C . ILE A 1 99 ? 19.842 4.509 -12.053 1.00 73.44 99 ILE A C 1
ATOM 716 O O . ILE A 1 99 ? 20.444 5.581 -12.138 1.00 73.44 99 ILE A O 1
ATOM 720 N N . PHE A 1 100 ? 20.147 3.455 -12.800 1.00 74.50 100 PHE A N 1
ATOM 721 C CA . PHE A 1 100 ? 21.166 3.471 -13.838 1.00 74.50 100 PHE A CA 1
ATOM 722 C C . PHE A 1 100 ? 20.472 3.431 -15.192 1.00 74.50 100 PHE A C 1
ATOM 724 O O . PHE A 1 100 ? 19.751 2.482 -15.497 1.00 74.50 100 PHE A O 1
ATOM 731 N N . VAL A 1 101 ? 20.677 4.471 -15.997 1.00 70.88 101 VAL A N 1
ATOM 732 C CA . VAL A 1 101 ? 20.211 4.496 -17.381 1.00 70.88 101 VAL A CA 1
ATOM 733 C C . VAL A 1 101 ? 21.387 4.077 -18.251 1.00 70.88 101 VAL A C 1
ATOM 735 O O . VAL A 1 101 ? 22.454 4.679 -18.202 1.00 70.88 101 VAL A O 1
ATOM 738 N N . SER A 1 102 ? 21.209 3.013 -19.026 1.00 66.44 102 SER A N 1
ATOM 739 C CA . SER A 1 102 ? 22.184 2.587 -20.025 1.00 66.44 102 SER A CA 1
ATOM 740 C C . SER A 1 102 ? 21.490 2.538 -21.376 1.00 66.44 102 SER A C 1
ATOM 742 O O . SER A 1 102 ? 20.513 1.811 -21.556 1.00 66.44 102 SER A O 1
ATOM 744 N N . GLY A 1 103 ? 21.965 3.354 -22.314 1.00 62.38 103 GLY A N 1
ATOM 745 C CA . GLY A 1 103 ? 21.483 3.373 -23.688 1.00 62.38 103 GLY A CA 1
ATOM 746 C C . GLY A 1 103 ? 22.462 2.647 -24.598 1.00 62.38 103 GLY A C 1
ATOM 747 O O . GLY A 1 103 ? 23.593 3.092 -24.769 1.00 62.38 103 GLY A O 1
ATOM 748 N N . THR A 1 104 ? 22.028 1.554 -25.221 1.00 49.31 104 THR A N 1
ATOM 749 C CA . THR A 1 104 ? 22.721 0.977 -26.379 1.00 49.31 104 THR A CA 1
ATOM 750 C C . THR A 1 104 ? 21.908 1.300 -27.627 1.00 49.31 104 THR A C 1
ATOM 752 O O . THR A 1 104 ? 20.793 0.816 -27.814 1.00 49.31 104 THR A O 1
ATOM 755 N N . GLY A 1 105 ? 22.436 2.182 -28.477 1.00 47.97 105 GLY A N 1
ATOM 756 C CA . GLY A 1 105 ? 21.812 2.504 -29.758 1.00 47.97 105 GLY A CA 1
ATOM 757 C C . GLY A 1 105 ? 21.997 1.345 -30.734 1.00 47.97 105 GLY A C 1
ATOM 758 O O . GLY A 1 105 ? 23.126 1.009 -31.073 1.00 47.97 105 GLY A O 1
ATOM 759 N N . SER A 1 106 ? 20.904 0.735 -31.195 1.00 40.62 106 SER A N 1
ATOM 760 C CA . SER A 1 106 ? 20.928 -0.240 -32.292 1.00 40.62 106 SER A CA 1
ATOM 761 C C . SER A 1 106 ? 20.134 0.307 -33.475 1.00 40.62 106 SER A C 1
ATOM 763 O O . SER A 1 106 ? 18.943 0.588 -33.351 1.00 40.62 106 SER A O 1
ATOM 765 N N . VAL A 1 107 ? 20.791 0.457 -34.628 1.00 30.78 107 VAL A N 1
ATOM 766 C CA . VAL A 1 107 ? 20.142 0.822 -35.895 1.00 30.78 107 VAL A CA 1
ATOM 767 C C . VAL A 1 107 ? 19.614 -0.458 -36.538 1.00 30.78 107 VAL A C 1
ATOM 769 O O . VAL A 1 107 ? 20.350 -1.185 -37.197 1.00 30.78 107 VAL A O 1
ATOM 772 N N . GLY A 1 108 ? 18.337 -0.758 -36.306 1.00 34.06 108 GLY A N 1
ATOM 773 C CA . GLY A 1 108 ? 17.632 -1.850 -36.973 1.00 34.06 108 GLY A CA 1
ATOM 774 C C . GLY A 1 108 ? 16.762 -1.317 -38.106 1.00 34.06 108 GLY A C 1
ATOM 775 O O . GLY A 1 108 ? 15.762 -0.647 -37.853 1.00 34.06 108 GLY A O 1
ATOM 776 N N . VAL A 1 109 ? 17.112 -1.631 -39.353 1.00 36.28 109 VAL A N 1
ATOM 777 C CA . VAL A 1 109 ? 16.201 -1.487 -40.497 1.00 36.28 109 VAL A CA 1
ATOM 778 C C . VAL A 1 109 ? 15.511 -2.838 -40.698 1.00 36.28 109 VAL A C 1
ATOM 780 O O . VAL A 1 109 ? 16.163 -3.783 -41.128 1.00 36.28 109 VAL A O 1
ATOM 783 N N . GLY A 1 110 ? 14.213 -2.956 -40.377 1.00 27.19 110 GLY A N 1
ATOM 784 C CA . GLY A 1 110 ? 13.439 -4.154 -40.743 1.00 27.19 110 GLY A CA 1
ATOM 785 C C . GLY A 1 110 ? 12.165 -4.456 -39.940 1.00 27.19 110 GLY A C 1
ATOM 786 O O . GLY A 1 110 ? 12.247 -5.066 -38.886 1.00 27.19 110 GLY A O 1
ATOM 787 N N . LEU A 1 111 ? 11.022 -4.072 -40.533 1.00 31.22 111 LEU A N 1
ATOM 788 C CA . LEU A 1 111 ? 9.669 -4.682 -40.582 1.00 31.22 111 LEU A CA 1
ATOM 789 C C . LEU A 1 111 ? 8.906 -5.141 -39.301 1.00 31.22 111 LEU A C 1
ATOM 791 O O . LEU A 1 111 ? 9.487 -5.511 -38.289 1.00 31.22 111 LEU A O 1
ATOM 795 N N . PRO A 1 112 ? 7.551 -5.076 -39.319 1.00 45.53 112 PRO A N 1
ATOM 796 C CA . PRO A 1 112 ? 6.725 -5.030 -38.115 1.00 45.53 112 PRO A CA 1
ATOM 797 C C . PRO A 1 112 ? 6.394 -6.426 -37.580 1.00 45.53 112 PRO A C 1
ATOM 799 O O . PRO A 1 112 ? 5.787 -7.208 -38.296 1.00 45.53 112 PRO A O 1
ATOM 802 N N . GLN A 1 113 ? 6.736 -6.701 -36.320 1.00 36.69 113 GLN A N 1
ATOM 803 C CA . GLN A 1 113 ? 6.193 -7.738 -35.416 1.00 36.69 113 GLN A CA 1
ATOM 804 C C . GLN A 1 113 ? 7.047 -7.652 -34.131 1.00 36.69 113 GLN A C 1
ATOM 806 O O . GLN A 1 113 ? 8.242 -7.424 -34.226 1.00 36.69 113 GLN A O 1
ATOM 811 N N . GLN A 1 114 ? 6.608 -7.741 -32.881 1.00 32.50 114 GLN A N 1
ATOM 812 C CA . GLN A 1 114 ? 5.352 -8.019 -32.203 1.00 32.50 114 GLN A CA 1
ATOM 813 C C . GLN A 1 114 ? 5.431 -7.344 -30.812 1.00 32.50 114 GLN A C 1
ATOM 815 O O . GLN A 1 114 ? 6.419 -6.709 -30.452 1.00 32.50 114 GLN A O 1
ATOM 820 N N . ILE A 1 115 ? 4.336 -7.435 -30.071 1.00 44.88 115 ILE A N 1
ATOM 821 C CA . ILE A 1 115 ? 3.952 -6.694 -28.869 1.00 44.88 115 ILE A CA 1
ATOM 822 C C . ILE A 1 115 ? 4.812 -7.057 -27.640 1.00 44.88 115 ILE A C 1
ATOM 824 O O . ILE A 1 115 ? 4.894 -8.226 -27.291 1.00 44.88 115 ILE A O 1
ATOM 828 N N . THR A 1 116 ? 5.314 -6.048 -26.913 1.00 34.84 116 THR A N 1
ATOM 829 C CA . THR A 1 116 ? 5.695 -6.160 -25.489 1.00 34.84 116 THR A CA 1
ATOM 830 C C . THR A 1 116 ? 5.211 -4.911 -24.741 1.00 34.84 116 THR A C 1
ATOM 832 O O . THR A 1 116 ? 5.339 -3.786 -25.225 1.00 34.84 116 THR A O 1
ATOM 835 N N . THR A 1 117 ? 4.558 -5.150 -23.606 1.00 33.78 117 THR A N 1
ATOM 836 C CA . THR A 1 117 ? 3.658 -4.294 -22.815 1.00 33.78 117 THR A CA 1
ATOM 837 C C . THR A 1 117 ? 3.996 -2.798 -22.758 1.00 33.78 117 THR A C 1
ATOM 839 O O . THR A 1 117 ? 4.949 -2.370 -22.114 1.00 33.78 117 THR A O 1
ATOM 842 N N . ARG A 1 118 ? 3.121 -1.979 -23.361 1.00 35.69 118 ARG A N 1
ATOM 843 C CA . ARG A 1 118 ? 3.069 -0.522 -23.177 1.00 35.69 118 ARG A CA 1
ATOM 844 C C . ARG A 1 118 ? 2.405 -0.182 -21.839 1.00 35.69 118 ARG A C 1
ATOM 846 O O . ARG A 1 118 ? 1.196 -0.352 -21.703 1.00 35.69 118 ARG A O 1
ATOM 853 N N . ARG A 1 119 ? 3.145 0.411 -20.903 1.00 37.81 119 ARG A N 1
ATOM 854 C CA . ARG A 1 119 ? 2.575 1.419 -19.995 1.00 37.81 119 ARG A CA 1
ATOM 855 C C . ARG A 1 119 ? 3.046 2.779 -20.483 1.00 37.81 119 ARG A C 1
ATOM 857 O O . ARG A 1 119 ? 4.208 3.135 -20.345 1.00 37.81 119 ARG A O 1
ATOM 864 N N . THR A 1 120 ? 2.147 3.487 -21.155 1.00 35.72 120 THR A N 1
ATOM 865 C CA . THR A 1 120 ? 2.372 4.858 -21.608 1.00 35.72 120 THR A CA 1
ATOM 866 C C . THR A 1 120 ? 2.348 5.772 -20.388 1.00 35.72 120 THR A C 1
ATOM 868 O O . THR A 1 120 ? 1.275 6.054 -19.862 1.00 35.72 120 THR A O 1
ATOM 871 N N . LEU A 1 121 ? 3.518 6.228 -19.942 1.00 34.06 121 LEU A N 1
ATOM 872 C CA . LEU A 1 121 ? 3.616 7.437 -19.130 1.00 34.06 121 LEU A CA 1
ATOM 873 C C . LEU A 1 121 ? 3.407 8.614 -20.090 1.00 34.06 121 LEU A C 1
ATOM 875 O O . LEU A 1 121 ? 4.188 8.810 -21.020 1.00 34.06 121 LEU A O 1
ATOM 879 N N . ARG A 1 122 ? 2.277 9.314 -19.956 1.00 32.50 122 ARG A N 1
ATOM 880 C CA . ARG A 1 122 ? 2.063 10.600 -20.628 1.00 32.50 122 ARG A CA 1
ATOM 881 C C . ARG A 1 122 ? 2.632 11.674 -19.707 1.00 32.50 122 ARG A C 1
ATOM 883 O O . ARG A 1 122 ? 2.028 11.916 -18.668 1.00 32.50 122 ARG A O 1
ATOM 890 N N . LEU A 1 123 ? 3.747 12.294 -20.090 1.00 29.31 123 LEU A N 1
ATOM 891 C CA . LEU A 1 123 ? 4.081 13.617 -19.563 1.00 29.31 123 LEU A CA 1
ATOM 892 C C . LEU A 1 123 ? 3.093 14.624 -20.170 1.00 29.31 123 LEU A C 1
ATOM 894 O O . LEU A 1 123 ? 2.843 14.578 -21.380 1.00 29.31 123 LEU A O 1
ATOM 898 N N . VAL A 1 124 ? 2.501 15.462 -19.317 1.00 37.81 124 VAL A N 1
ATOM 899 C CA . VAL A 1 124 ? 1.628 16.593 -19.677 1.00 37.81 124 VAL A CA 1
ATOM 900 C C . VAL A 1 124 ? 2.451 17.869 -19.628 1.00 37.81 124 VAL A C 1
ATOM 902 O O . VAL A 1 124 ? 3.244 17.990 -18.670 1.00 37.81 124 VAL A O 1
#

pLDDT: mean 71.72, std 18.26, range [27.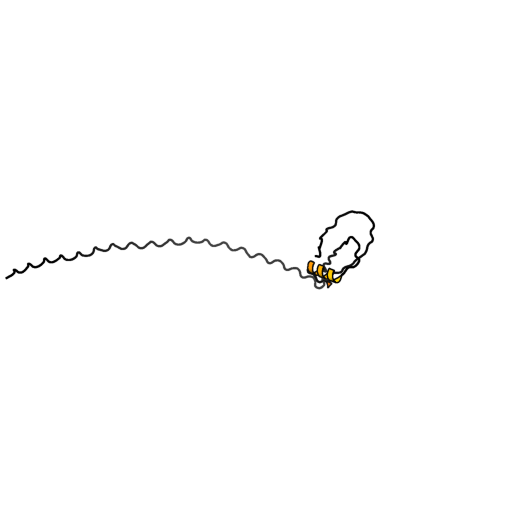19, 91.62]

Foldseek 3Di:
DDDDDDDDDDDDDDDDDDDDDDDDDDDDDDDDDDDDDDDDDDDDDDDDDDDPDDDPPPDDPPDPDDDDDDDDPDDDPDDDLVVVLVVVCVVVVHDSVSDDDDDDDDDDDDDDDDDDDDPDDDDD

Sequence (124 aa):
PPSPSPPSPSTPPPSPPPPMPPSPPPPSPSPPPPSLSPLPPLPPPPSPSPLPLSPPPNAPPVTNVQNLALVIKGSVTSFQEDPFKEELADYLRITASRIFVSGTGSVGVGLPQQITTRRTLRLV

Secondary structure (DSSP, 8-state):
-PPPPPPPPPPPPPPPPPPPPPPPPPPPPPPPPPPPPPPPPPPPPPPPPPPPPPPPTTPPP------------S--S---HHHHHHHHHHHHTS-GGG--------------------------

Radius of gyration: 52.81 Å; chains: 1; bounding box: 125×70×110 Å